Protein AF-H9TIT7-F1 (afdb_monomer)

Foldseek 3Di:
DDKDKDFAQDQAKDFADFVVVDDPFWPGKDKPPDRIDHHGDMIMIDTDTHDPDPDDPPPPDDDPVDDDD

Nearest PDB structures (foldseek):
  7spb-assembly1_D1  TM=7.579E-01  e=6.756E-01  Salmonella enterica subsp. enterica serovar Typhi
  7oko-assembly1_9  TM=6.187E-01  e=3.494E+00  Salmonella enterica subsp. salamae serovar 58:l,z13,z28:z6

Solvent-accessible surface area (backbone atoms only — not comparable to full-atom values): 4464 Å² total; per-residue (Å²): 118,51,76,48,80,47,68,34,88,51,94,52,75,45,73,65,63,50,82,75,73,65,48,98,54,46,68,48,58,51,59,42,91,43,54,61,31,47,56,71,33,69,28,40,38,41,37,37,61,54,78,92,67,74,81,71,81,83,73,78,75,81,66,85,86,63,77,85,129

Structure (mmCIF, N/CA/C/O backbone):
data_AF-H9TIT7-F1
#
_entry.id   AF-H9TIT7-F1
#
loop_
_atom_site.group_PDB
_atom_site.id
_atom_site.type_symbol
_atom_site.label_atom_id
_atom_site.label_alt_id
_atom_site.label_comp_id
_atom_site.label_asym_id
_atom_site.label_entity_id
_atom_site.label_seq_id
_atom_site.pdbx_PDB_ins_code
_atom_site.Cartn_x
_atom_site.Cartn_y
_atom_site.Cartn_z
_atom_site.occupancy
_atom_site.B_iso_or_equiv
_atom_site.auth_seq_id
_atom_site.auth_comp_id
_atom_site.auth_asym_id
_atom_site.auth_atom_id
_atom_site.pdbx_PDB_model_num
ATOM 1 N N . MET A 1 1 ? -1.368 2.963 -15.344 1.00 71.88 1 MET A N 1
ATOM 2 C CA . MET A 1 1 ? -1.272 3.153 -13.88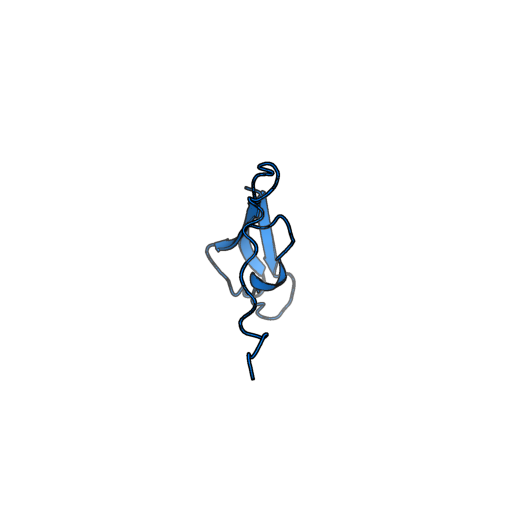3 1.00 71.88 1 MET A CA 1
ATOM 3 C C . MET A 1 1 ? -2.515 2.511 -13.297 1.00 71.88 1 MET A C 1
ATOM 5 O O . MET A 1 1 ? -3.574 2.702 -13.880 1.00 71.88 1 MET A O 1
ATOM 9 N N . GLN A 1 2 ? -2.378 1.665 -12.279 1.00 86.38 2 GLN A N 1
ATOM 10 C CA . GLN A 1 2 ? -3.516 1.000 -11.636 1.00 86.38 2 GLN A CA 1
ATOM 11 C C . GLN A 1 2 ? -3.907 1.812 -10.400 1.00 86.38 2 GLN A C 1
ATOM 13 O O . GLN A 1 2 ? -3.019 2.190 -9.638 1.00 86.38 2 GLN A O 1
ATOM 18 N N . GLN A 1 3 ? -5.199 2.068 -10.211 1.00 89.94 3 GLN A N 1
ATOM 19 C CA . GLN A 1 3 ? -5.742 2.732 -9.028 1.00 89.94 3 GLN A CA 1
ATOM 20 C C . GLN A 1 3 ? -6.716 1.787 -8.323 1.00 89.94 3 GLN A C 1
ATOM 22 O O . GLN A 1 3 ? -7.546 1.163 -8.986 1.00 89.94 3 GLN A O 1
ATOM 27 N N . CYS A 1 4 ? -6.609 1.687 -7.000 1.00 91.62 4 CYS A N 1
ATOM 28 C CA . CYS A 1 4 ? -7.503 0.897 -6.152 1.00 91.62 4 CYS A CA 1
ATOM 29 C C . CYS A 1 4 ? -7.922 1.714 -4.924 1.00 91.62 4 CYS A C 1
ATOM 31 O O . CYS A 1 4 ? -7.173 2.570 -4.466 1.00 91.62 4 CYS A O 1
ATOM 33 N N . LEU A 1 5 ? -9.097 1.423 -4.366 1.00 96.00 5 LEU A N 1
ATOM 34 C CA . LEU A 1 5 ? -9.566 2.014 -3.112 1.00 96.00 5 LEU A CA 1
ATOM 35 C C . LEU A 1 5 ? -9.321 1.032 -1.963 1.00 96.00 5 LEU A C 1
ATOM 37 O O . LEU A 1 5 ? -9.717 -0.131 -2.061 1.00 96.00 5 LEU A O 1
ATOM 41 N N . ALA A 1 6 ? -8.718 1.499 -0.874 1.00 95.56 6 ALA A N 1
ATOM 42 C CA . ALA A 1 6 ? -8.592 0.741 0.366 1.00 95.56 6 ALA A CA 1
ATOM 43 C C . ALA A 1 6 ? -9.523 1.304 1.444 1.00 95.56 6 ALA A C 1
ATOM 45 O O . ALA A 1 6 ? -9.736 2.513 1.517 1.00 95.56 6 ALA A O 1
ATOM 46 N N . LEU A 1 7 ? -10.067 0.413 2.274 1.00 97.19 7 LEU A N 1
ATOM 47 C CA . LEU A 1 7 ? -10.899 0.716 3.438 1.00 97.19 7 LEU A CA 1
ATOM 48 C C . LEU A 1 7 ? -10.322 -0.028 4.640 1.00 97.19 7 LEU A C 1
ATOM 50 O O . LEU A 1 7 ? -10.132 -1.244 4.567 1.00 97.19 7 LEU A O 1
ATOM 54 N N . ASN A 1 8 ? -10.095 0.679 5.745 1.00 97.88 8 ASN A N 1
ATOM 55 C CA . ASN A 1 8 ? -9.78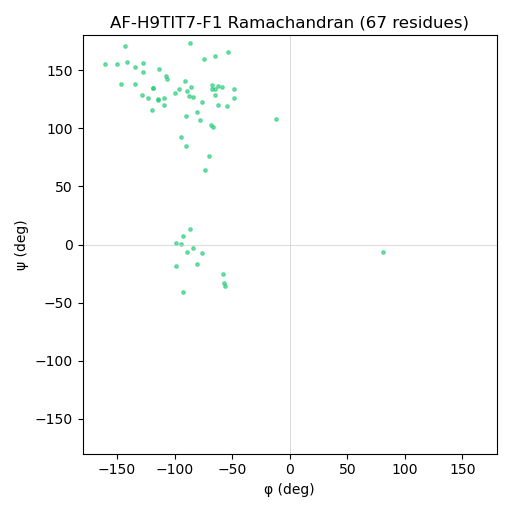8 0.024 7.008 1.00 97.88 8 ASN A CA 1
ATOM 56 C C . ASN A 1 8 ? -11.082 -0.526 7.635 1.00 97.88 8 ASN A C 1
ATOM 58 O O . ASN A 1 8 ? -11.922 0.235 8.110 1.00 97.88 8 ASN A O 1
ATOM 62 N N . VAL A 1 9 ? -11.239 -1.851 7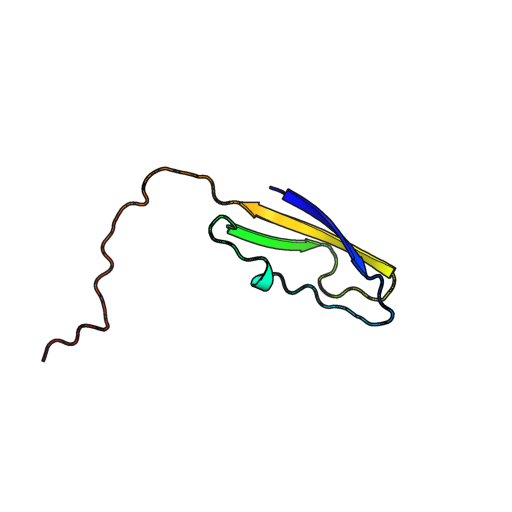.608 1.00 97.94 9 VAL A N 1
ATOM 63 C CA . VAL A 1 9 ? -12.383 -2.574 8.199 1.00 97.94 9 VAL A CA 1
ATOM 64 C C . VAL A 1 9 ? -12.112 -3.079 9.618 1.00 97.94 9 VAL A C 1
ATOM 66 O O . VAL A 1 9 ? -12.965 -3.745 10.198 1.00 97.94 9 VAL A O 1
ATOM 69 N N . SER A 1 10 ? -10.922 -2.812 10.155 1.00 97.38 10 SER A N 1
ATOM 70 C CA . SER A 1 10 ? -10.558 -3.176 11.523 1.00 97.38 10 SER A CA 1
ATOM 71 C C . SER A 1 10 ? -10.986 -2.099 12.523 1.00 97.38 10 SER A C 1
ATOM 73 O O . SER A 1 10 ? -11.433 -1.015 12.147 1.00 97.38 10 SER A O 1
ATOM 75 N N . ASP A 1 11 ? -10.824 -2.408 13.804 1.00 97.75 11 ASP A N 1
ATOM 76 C CA . ASP A 1 11 ? -11.050 -1.518 14.941 1.00 97.75 11 ASP A CA 1
ATOM 77 C C . ASP A 1 11 ? -9.778 -0.776 15.395 1.00 97.75 11 ASP A C 1
ATOM 79 O O . ASP A 1 11 ? -9.805 -0.073 16.404 1.00 97.75 11 ASP A O 1
ATOM 83 N N . GLN A 1 12 ? -8.672 -0.893 14.649 1.00 98.06 12 GLN A N 1
ATOM 84 C CA . GLN A 1 12 ? -7.387 -0.267 14.970 1.00 98.06 12 GLN A CA 1
ATOM 85 C C . GLN A 1 12 ? -6.834 0.545 13.791 1.00 98.06 12 GLN A C 1
ATOM 87 O O . GLN A 1 12 ? -7.168 0.263 12.639 1.00 98.06 12 GLN A O 1
ATOM 92 N N . PRO A 1 13 ? -5.959 1.536 14.037 1.00 97.69 13 PRO A N 1
ATOM 93 C CA . PRO A 1 13 ? -5.249 2.229 12.970 1.00 97.69 13 PRO A CA 1
ATOM 94 C C . PRO A 1 13 ? -4.347 1.269 12.184 1.00 97.69 13 PRO A C 1
ATOM 96 O O . PRO A 1 13 ? -3.626 0.459 12.771 1.00 97.69 13 PRO A O 1
ATOM 99 N N . ILE A 1 14 ? -4.347 1.384 10.854 1.00 97.44 14 ILE A N 1
ATOM 100 C CA . ILE A 1 14 ? -3.489 0.581 9.972 1.00 97.44 14 ILE A CA 1
ATOM 101 C C . ILE A 1 14 ? -2.635 1.498 9.101 1.00 97.44 14 ILE A C 1
ATOM 103 O O . ILE A 1 14 ? -3.158 2.331 8.364 1.00 97.44 14 ILE A O 1
ATOM 107 N N . GLU A 1 15 ? -1.319 1.292 9.135 1.00 96.69 15 GLU A N 1
ATOM 108 C CA . GLU A 1 15 ? -0.379 1.890 8.187 1.00 96.69 15 GLU A CA 1
ATOM 109 C C . GLU A 1 15 ? -0.297 1.049 6.907 1.00 96.69 15 GLU A C 1
ATOM 111 O O . GLU A 1 15 ? -0.018 -0.156 6.938 1.00 96.69 15 GLU A O 1
ATOM 116 N N . PHE A 1 16 ? -0.495 1.696 5.763 1.00 95.44 16 PHE A N 1
ATOM 117 C CA . PHE A 1 16 ? -0.239 1.110 4.462 1.00 95.44 16 PHE A CA 1
ATOM 118 C C . PHE A 1 16 ? 1.256 1.194 4.143 1.00 95.44 16 PHE A C 1
ATOM 120 O O . PHE A 1 16 ? 1.799 2.274 3.951 1.00 95.44 16 PHE A O 1
ATOM 127 N N . L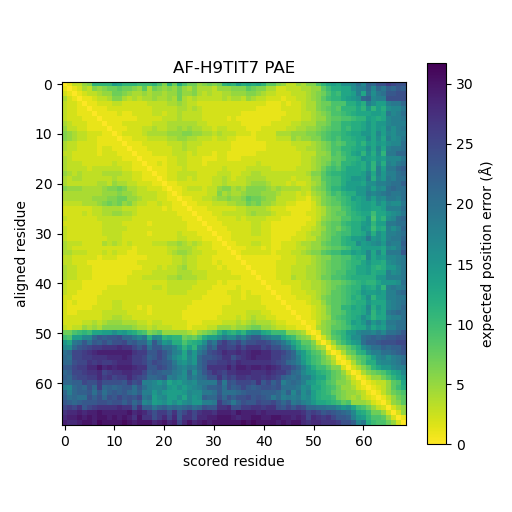YS A 1 17 ? 1.927 0.040 4.060 1.00 95.12 17 LYS A N 1
ATOM 128 C CA . LYS A 1 17 ? 3.363 -0.037 3.751 1.00 95.12 17 LYS A CA 1
ATOM 129 C C . LYS A 1 17 ? 3.589 -0.258 2.260 1.00 95.12 17 LYS A C 1
ATOM 131 O O . LYS A 1 17 ? 3.671 -1.402 1.807 1.00 95.12 17 LYS A O 1
ATOM 136 N N . GLU A 1 18 ? 3.754 0.820 1.498 1.00 93.44 18 GLU A N 1
ATOM 137 C CA . GLU A 1 18 ? 3.900 0.774 0.034 1.00 93.44 18 GLU A CA 1
ATOM 138 C C . GLU A 1 18 ? 5.070 -0.100 -0.426 1.00 93.44 18 GLU A C 1
ATOM 140 O O . GLU A 1 18 ? 4.984 -0.774 -1.456 1.00 93.44 18 GLU A O 1
ATOM 145 N N . ALA A 1 1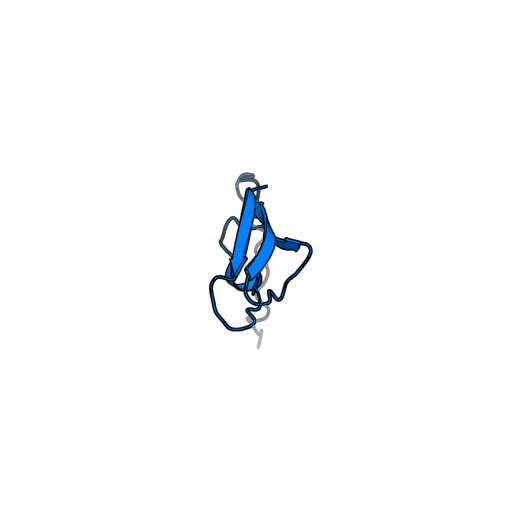9 ? 6.149 -0.133 0.362 1.00 90.19 19 ALA A N 1
ATOM 146 C CA . ALA A 1 19 ? 7.342 -0.931 0.086 1.00 90.19 19 ALA A CA 1
ATOM 147 C C . ALA A 1 19 ? 7.048 -2.438 -0.048 1.00 90.19 19 ALA A C 1
ATOM 149 O O . ALA A 1 19 ? 7.778 -3.144 -0.744 1.00 90.19 19 ALA A O 1
ATOM 150 N N . LEU A 1 20 ? 5.972 -2.933 0.576 1.00 92.38 20 LEU A N 1
ATOM 151 C CA . LEU A 1 20 ? 5.566 -4.340 0.498 1.00 92.38 20 LEU A CA 1
ATOM 152 C C . LEU A 1 20 ? 4.798 -4.675 -0.788 1.00 92.38 20 LEU A C 1
ATOM 154 O O . LEU A 1 20 ? 4.704 -5.842 -1.157 1.00 92.38 20 LEU A O 1
ATOM 158 N N . CYS A 1 21 ? 4.288 -3.675 -1.509 1.00 89.69 21 CYS A N 1
ATOM 159 C CA . CYS A 1 21 ? 3.592 -3.863 -2.785 1.00 89.69 21 CYS A CA 1
ATOM 160 C C . CYS A 1 21 ? 4.543 -3.886 -3.999 1.00 89.69 21 CYS A C 1
ATOM 162 O O . CYS A 1 21 ? 4.103 -3.789 -5.149 1.00 89.69 21 CYS A O 1
ATOM 164 N N . GLY A 1 22 ? 5.852 -4.014 -3.761 1.00 89.19 22 GLY A N 1
ATOM 165 C CA . GLY A 1 22 ? 6.858 -4.158 -4.807 1.00 89.19 22 GLY A CA 1
ATOM 166 C C . GLY A 1 22 ? 6.739 -5.487 -5.561 1.00 89.19 22 GLY A C 1
ATOM 167 O O . GLY A 1 22 ? 6.582 -6.554 -4.977 1.00 89.19 22 GLY A O 1
ATOM 168 N N . SER A 1 23 ? 6.865 -5.430 -6.885 1.00 90.19 23 SER A N 1
ATOM 169 C CA . SER A 1 23 ? 7.032 -6.600 -7.753 1.00 90.19 23 SER A CA 1
ATOM 170 C C . SER A 1 23 ? 7.992 -6.266 -8.895 1.00 90.19 23 SER A C 1
ATOM 172 O O . SER A 1 23 ? 8.361 -5.105 -9.091 1.00 90.19 23 SER A O 1
ATOM 174 N N . TRP A 1 24 ? 8.408 -7.270 -9.667 1.00 89.25 24 TRP A N 1
ATOM 175 C CA . TRP A 1 24 ? 9.400 -7.116 -10.737 1.00 89.25 24 TRP A CA 1
ATOM 176 C C . TRP A 1 24 ? 9.003 -6.045 -11.769 1.00 89.25 24 TRP A C 1
ATOM 178 O O . TRP A 1 24 ? 9.861 -5.301 -12.257 1.00 89.25 24 TRP A O 1
ATOM 188 N N . ASP A 1 25 ? 7.706 -5.926 -12.054 1.00 90.31 25 ASP A N 1
ATOM 189 C CA . ASP A 1 25 ? 7.106 -4.994 -13.008 1.00 90.31 25 ASP A CA 1
ATOM 190 C C . ASP A 1 25 ? 6.525 -3.732 -12.354 1.00 90.31 25 ASP A C 1
ATOM 192 O O . ASP A 1 25 ? 5.986 -2.880 -13.057 1.00 90.31 25 ASP A O 1
ATOM 196 N N . VAL A 1 26 ? 6.623 -3.575 -11.033 1.00 92.94 26 VAL A N 1
ATOM 197 C CA . VAL A 1 26 ? 6.166 -2.372 -10.325 1.00 92.94 26 VAL A CA 1
ATOM 198 C C . VAL A 1 26 ? 7.299 -1.351 -10.299 1.00 92.94 26 VAL A C 1
ATOM 200 O O . VAL A 1 26 ? 8.435 -1.666 -9.949 1.00 92.94 26 VAL A O 1
ATOM 203 N N . ALA A 1 27 ? 6.996 -0.129 -10.729 1.00 93.12 27 ALA A N 1
ATOM 204 C CA . ALA A 1 27 ? 7.922 0.997 -10.726 1.00 93.12 27 ALA A CA 1
ATOM 205 C C . ALA A 1 27 ? 7.801 1.827 -9.440 1.00 93.12 27 ALA A C 1
ATOM 207 O O . ALA A 1 27 ? 8.818 2.251 -8.904 1.00 93.12 27 ALA A O 1
ATOM 208 N N . ALA A 1 28 ? 6.575 2.047 -8.958 1.00 94.12 28 ALA A N 1
ATOM 209 C CA . ALA A 1 28 ? 6.290 2.790 -7.732 1.00 94.12 28 ALA A CA 1
ATOM 210 C C . ALA A 1 28 ? 4.883 2.464 -7.208 1.00 94.12 28 ALA A C 1
ATOM 212 O O . ALA A 1 28 ? 4.001 2.095 -7.991 1.00 94.12 28 ALA A O 1
ATOM 213 N N . VAL A 1 29 ? 4.684 2.643 -5.901 1.00 96.12 29 VAL A N 1
ATOM 214 C CA . VAL A 1 29 ? 3.389 2.568 -5.213 1.00 96.12 29 VAL A CA 1
ATOM 215 C C . VAL A 1 29 ? 3.281 3.767 -4.273 1.00 96.12 29 VAL A C 1
ATOM 217 O O . VAL A 1 29 ? 4.272 4.123 -3.641 1.00 96.12 29 VAL A O 1
ATOM 220 N N . THR A 1 30 ? 2.116 4.408 -4.209 1.00 96.12 30 THR A N 1
ATOM 221 C CA . THR A 1 30 ? 1.844 5.522 -3.285 1.00 96.12 30 THR A CA 1
ATOM 222 C C . THR A 1 30 ? 0.370 5.555 -2.893 1.00 96.12 30 THR A C 1
ATOM 224 O O . THR A 1 30 ? -0.473 5.055 -3.644 1.00 96.12 30 THR A O 1
ATOM 227 N N . THR A 1 31 ? 0.061 6.141 -1.737 1.00 96.81 31 THR A N 1
ATOM 228 C CA . THR A 1 31 ? -1.311 6.366 -1.270 1.00 96.81 31 THR A CA 1
ATOM 229 C C . THR A 1 31 ? -1.676 7.840 -1.190 1.00 96.81 31 THR A C 1
ATOM 231 O O . THR A 1 31 ? -0.822 8.679 -0.907 1.00 96.81 31 THR A O 1
ATOM 234 N N . TRP A 1 32 ? -2.958 8.153 -1.372 1.00 95.94 32 TRP A N 1
ATOM 235 C CA . TRP A 1 32 ? -3.488 9.503 -1.192 1.00 95.94 32 TRP A CA 1
ATOM 236 C C . TRP A 1 32 ? -4.931 9.471 -0.656 1.00 95.94 32 TRP A C 1
ATOM 238 O O . TRP A 1 32 ? -5.730 8.675 -1.145 1.00 95.94 32 TRP A O 1
ATOM 248 N N . PRO A 1 33 ? -5.319 10.335 0.300 1.00 95.81 33 PRO A N 1
ATOM 249 C CA . PRO A 1 33 ? -4.493 11.335 0.977 1.00 95.81 33 PRO A CA 1
ATOM 250 C C . PRO A 1 33 ? -3.793 10.800 2.238 1.00 95.81 33 PRO A C 1
ATOM 252 O O . PRO A 1 33 ? -2.991 11.516 2.830 1.00 95.81 33 PRO A O 1
ATOM 255 N N . LEU A 1 34 ? -4.097 9.568 2.660 1.00 97.25 34 LEU A N 1
ATOM 256 C CA . LEU A 1 34 ? -3.665 9.003 3.942 1.00 97.25 34 LEU A CA 1
ATOM 257 C C . LEU A 1 34 ? -2.786 7.767 3.729 1.00 97.25 34 LEU A C 1
ATOM 259 O O . LEU A 1 34 ? -3.171 6.889 2.954 1.00 97.25 34 LEU A O 1
ATOM 263 N N . ASN A 1 35 ? -1.664 7.670 4.452 1.00 95.25 35 ASN A N 1
ATOM 264 C CA . ASN A 1 35 ? -0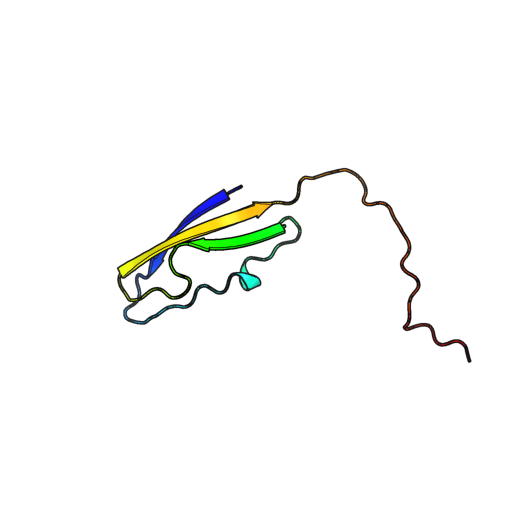.882 6.429 4.552 1.00 95.25 35 ASN A CA 1
ATOM 265 C C . ASN A 1 35 ? -1.177 5.640 5.846 1.00 95.25 35 ASN A C 1
ATOM 267 O O . ASN A 1 35 ? -0.928 4.441 5.889 1.00 95.25 35 ASN A O 1
ATOM 271 N N . VAL A 1 36 ? -1.758 6.275 6.870 1.00 97.69 36 VAL A N 1
ATOM 272 C CA . VAL A 1 36 ? -2.321 5.627 8.063 1.00 97.69 36 VAL A CA 1
ATOM 273 C C . VAL A 1 36 ? -3.825 5.859 8.060 1.00 97.69 36 VAL A C 1
ATOM 275 O O . VAL A 1 36 ? -4.273 6.998 7.949 1.00 97.69 36 VAL A O 1
ATOM 278 N N . LEU A 1 37 ? -4.598 4.778 8.141 1.00 98.12 37 LEU A N 1
ATOM 279 C CA . LEU A 1 37 ? -6.055 4.810 8.119 1.00 98.12 37 LEU A CA 1
ATOM 280 C C . LEU A 1 37 ? -6.583 4.456 9.505 1.00 98.12 37 LEU A C 1
ATOM 282 O O . LEU A 1 37 ? -6.377 3.339 9.981 1.00 98.12 37 LEU A O 1
ATOM 286 N N . GLU A 1 38 ? -7.331 5.371 10.107 1.00 98.31 38 GLU A N 1
ATOM 287 C CA . GLU A 1 38 ? -8.180 5.078 11.261 1.00 98.31 38 GLU A CA 1
ATOM 288 C C . GLU A 1 38 ? -9.312 4.103 10.876 1.00 98.31 38 GLU A C 1
ATOM 290 O O . GLU A 1 38 ? -9.629 3.959 9.685 1.00 98.31 38 GLU A O 1
ATOM 295 N N . PRO A 1 39 ? -9.956 3.438 11.852 1.00 98.31 39 PRO A N 1
ATOM 296 C CA . PRO A 1 39 ? -11.120 2.589 11.604 1.00 98.31 39 PRO A CA 1
ATOM 297 C C . PRO A 1 39 ? -12.181 3.273 10.729 1.00 98.31 39 PRO A C 1
ATOM 299 O O . PRO A 1 39 ? -12.636 4.382 11.012 1.00 98.31 39 PRO A O 1
ATOM 302 N N . GLY A 1 40 ? -12.570 2.615 9.633 1.00 97.88 40 GLY A N 1
ATOM 303 C CA . GLY A 1 40 ? -13.569 3.111 8.682 1.00 97.88 40 GLY A CA 1
ATOM 304 C C . GLY A 1 40 ? -13.069 4.132 7.650 1.00 97.88 40 GLY A C 1
ATOM 305 O O . GLY A 1 40 ? -13.822 4.475 6.732 1.00 97.88 40 GLY A O 1
ATOM 306 N N . GLN A 1 41 ? -11.821 4.606 7.741 1.00 98.25 41 GLN A N 1
ATOM 307 C CA . GLN A 1 41 ? -11.258 5.522 6.745 1.00 98.25 41 GLN A CA 1
ATOM 308 C C . GLN A 1 41 ? -10.910 4.819 5.433 1.00 98.25 41 GLN A C 1
ATOM 310 O O . GLN A 1 41 ? -10.727 3.601 5.368 1.00 98.25 41 GLN A O 1
ATOM 315 N N . LYS A 1 42 ? -10.806 5.625 4.371 1.00 98.00 42 LYS A N 1
ATOM 316 C CA . LYS A 1 42 ? -10.472 5.180 3.019 1.00 98.00 42 LYS A CA 1
ATOM 317 C C . LYS A 1 42 ? -9.304 5.976 2.458 1.00 98.00 42 LYS A C 1
ATOM 319 O O . LYS A 1 42 ? -9.164 7.159 2.755 1.00 98.00 42 LYS A O 1
ATOM 324 N N . THR A 1 43 ? -8.514 5.329 1.611 1.00 97.56 43 THR A N 1
ATOM 325 C CA . THR A 1 43 ? -7.441 5.967 0.842 1.00 97.56 43 THR A CA 1
ATOM 326 C C . THR A 1 43 ? -7.395 5.373 -0.562 1.00 97.56 43 THR A C 1
ATOM 328 O O . THR A 1 43 ? -7.857 4.251 -0.799 1.00 97.56 43 THR A O 1
ATOM 331 N N . GLU A 1 44 ? -6.839 6.121 -1.500 1.00 97.50 44 GLU A N 1
ATOM 332 C CA . GLU A 1 44 ? -6.533 5.646 -2.841 1.00 97.50 44 GLU A CA 1
ATOM 333 C C . GLU A 1 44 ? -5.116 5.083 -2.871 1.00 97.50 44 GLU A C 1
ATOM 335 O O . GLU A 1 44 ? -4.202 5.646 -2.276 1.00 97.50 44 GLU A O 1
ATOM 340 N N . ILE A 1 45 ? -4.929 3.984 -3.596 1.00 96.44 45 ILE A N 1
ATOM 341 C CA . ILE A 1 45 ? -3.631 3.368 -3.853 1.00 96.44 45 ILE A CA 1
ATOM 342 C C . ILE A 1 45 ? -3.345 3.488 -5.342 1.00 96.44 45 ILE A C 1
ATOM 344 O O . ILE A 1 45 ? -4.111 2.993 -6.172 1.00 96.44 45 ILE A O 1
ATOM 348 N N . TYR A 1 46 ? -2.205 4.080 -5.669 1.00 96.00 46 TYR A N 1
ATOM 349 C CA . TYR A 1 46 ? -1.712 4.241 -7.028 1.00 96.00 46 TYR A CA 1
ATOM 350 C C . TYR A 1 46 ? -0.503 3.337 -7.258 1.00 96.00 46 TYR A C 1
ATOM 352 O O . TYR A 1 46 ? 0.489 3.413 -6.535 1.00 96.00 46 TYR A O 1
ATOM 360 N N . VAL A 1 47 ? -0.563 2.505 -8.301 1.00 95.19 47 VAL A N 1
ATOM 361 C CA . VAL A 1 47 ? 0.519 1.596 -8.705 1.00 95.19 47 VAL A CA 1
ATOM 362 C C . VAL A 1 47 ? 0.982 1.933 -10.121 1.00 95.19 47 VAL A C 1
ATOM 364 O O . VAL A 1 47 ? 0.257 1.776 -11.114 1.00 95.19 47 VAL A O 1
ATOM 367 N N . ALA A 1 48 ? 2.235 2.364 -10.232 1.00 94.31 48 ALA A N 1
ATOM 368 C CA . ALA A 1 48 ? 2.914 2.547 -11.505 1.00 94.31 48 ALA A CA 1
ATOM 369 C C . ALA A 1 48 ? 3.610 1.242 -11.917 1.00 94.31 48 ALA A C 1
ATOM 371 O O . ALA A 1 48 ? 4.335 0.632 -11.133 1.00 94.31 48 ALA A O 1
ATOM 372 N N . LYS A 1 49 ? 3.419 0.822 -13.171 1.00 92.38 49 LYS A N 1
ATOM 373 C CA . LYS A 1 49 ? 4.052 -0.368 -13.754 1.00 92.38 49 LYS A CA 1
ATOM 374 C C . LYS A 1 49 ? 5.148 0.039 -14.735 1.00 92.38 49 LYS A C 1
ATOM 376 O O . LYS A 1 49 ? 4.994 1.014 -15.470 1.00 92.38 49 LYS A O 1
ATOM 381 N N . LYS A 1 50 ? 6.242 -0.719 -14.762 1.00 89.00 50 LYS A N 1
ATOM 382 C CA . LYS A 1 50 ? 7.322 -0.570 -15.741 1.00 89.00 50 LYS A CA 1
ATOM 383 C C . LYS A 1 50 ? 6.774 -0.902 -17.125 1.00 89.00 50 LYS A C 1
ATOM 385 O O . LYS A 1 50 ? 6.111 -1.921 -17.312 1.00 89.00 50 LYS A O 1
ATOM 390 N N . GLN A 1 51 ? 7.077 -0.066 -18.114 1.00 81.00 51 GLN A N 1
ATOM 391 C CA . GLN A 1 51 ? 6.825 -0.446 -19.499 1.00 81.00 51 GLN A CA 1
ATOM 392 C C . GLN A 1 51 ? 7.768 -1.592 -19.875 1.00 81.00 51 GLN A C 1
ATOM 394 O O . GLN A 1 51 ? 8.966 -1.524 -19.599 1.00 81.00 51 GLN A O 1
ATOM 399 N N . LYS A 1 52 ? 7.244 -2.637 -20.525 1.00 69.56 52 LYS A N 1
ATOM 400 C CA . LYS A 1 52 ? 8.065 -3.696 -21.126 1.00 69.56 52 LYS A CA 1
ATOM 401 C C . LYS A 1 52 ? 8.799 -3.126 -22.346 1.00 69.56 52 LYS A C 1
ATOM 403 O O . LYS A 1 52 ? 8.385 -3.348 -23.478 1.00 69.56 52 LYS A O 1
ATOM 408 N N . ARG A 1 53 ? 9.857 -2.340 -22.139 1.00 61.66 53 ARG A N 1
ATOM 409 C CA . ARG A 1 53 ? 10.816 -2.026 -23.207 1.00 61.66 53 ARG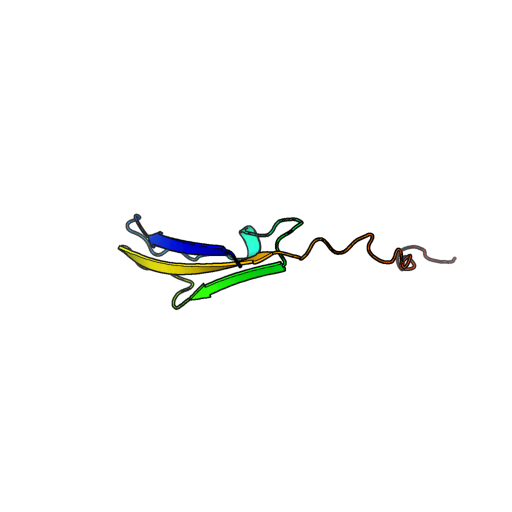 A CA 1
ATOM 410 C C . ARG A 1 53 ? 11.857 -3.141 -23.260 1.00 61.66 53 ARG A C 1
ATOM 412 O O . ARG A 1 53 ? 12.277 -3.634 -22.217 1.00 61.66 53 ARG A O 1
ATOM 419 N N . GLY A 1 54 ? 12.156 -3.578 -24.486 1.00 63.59 54 GLY A N 1
ATOM 420 C CA . GLY A 1 54 ? 12.998 -4.733 -24.805 1.00 63.59 54 GLY A CA 1
ATOM 421 C C . GLY A 1 54 ? 14.378 -4.693 -24.154 1.00 63.59 54 GLY A C 1
ATOM 422 O O . GLY A 1 54 ? 14.770 -3.656 -23.626 1.00 63.59 54 GLY A O 1
ATOM 423 N N . LEU A 1 55 ? 15.045 -5.859 -24.183 1.00 61.22 55 LEU A N 1
ATOM 424 C CA . LEU A 1 55 ? 16.308 -6.200 -23.512 1.00 61.22 55 LEU A CA 1
ATOM 425 C C . LEU A 1 55 ? 17.038 -4.982 -22.940 1.00 61.22 55 LEU A C 1
ATOM 427 O O . LEU A 1 55 ? 17.601 -4.179 -23.684 1.00 61.22 55 LEU A O 1
ATOM 431 N N . ALA A 1 56 ? 17.029 -4.872 -21.608 1.00 62.19 56 ALA A N 1
ATOM 432 C CA . ALA A 1 56 ? 17.844 -3.891 -20.911 1.00 62.19 56 ALA A CA 1
ATOM 433 C C . ALA A 1 56 ? 19.279 -3.967 -21.461 1.00 62.19 56 ALA A C 1
ATOM 435 O O . ALA A 1 56 ? 19.790 -5.083 -21.616 1.00 62.19 56 ALA A O 1
ATOM 436 N N . PRO A 1 57 ? 19.929 -2.830 -21.776 1.00 62.34 57 PRO A N 1
ATOM 437 C CA . PRO A 1 57 ? 21.309 -2.855 -22.225 1.00 62.34 57 PRO A CA 1
ATOM 438 C C . PRO A 1 57 ? 22.117 -3.602 -21.168 1.00 62.34 57 PRO A C 1
ATOM 440 O O . PRO A 1 57 ? 22.134 -3.213 -19.998 1.00 62.34 57 PRO A O 1
ATOM 443 N N . THR A 1 58 ? 22.741 -4.711 -21.564 1.00 64.50 58 THR A N 1
ATOM 444 C CA . THR A 1 58 ? 23.589 -5.526 -20.693 1.00 64.50 58 THR A CA 1
ATOM 445 C C . THR A 1 58 ? 24.900 -4.786 -20.459 1.00 64.50 58 THR A C 1
ATOM 447 O O . THR A 1 58 ? 25.966 -5.218 -20.896 1.00 64.50 58 THR A O 1
ATOM 450 N N . SER A 1 59 ? 24.832 -3.629 -19.805 1.00 68.88 59 SER A N 1
ATOM 451 C CA . SER A 1 59 ? 26.010 -3.003 -19.232 1.00 68.88 59 SER A CA 1
ATOM 452 C C . SER A 1 59 ? 26.442 -3.900 -18.080 1.00 68.88 59 SER A C 1
ATOM 454 O O . SER A 1 59 ? 25.788 -3.963 -17.036 1.00 68.88 59 SER A O 1
ATOM 456 N N . LYS A 1 60 ? 27.495 -4.691 -18.305 1.00 69.81 60 LYS A N 1
ATOM 457 C CA . LYS A 1 60 ? 28.089 -5.510 -17.251 1.00 69.81 60 LYS A CA 1
ATOM 458 C C . LYS A 1 60 ? 28.708 -4.560 -16.235 1.00 69.81 60 LYS A C 1
ATOM 460 O O . LYS A 1 60 ? 29.791 -4.031 -16.464 1.00 69.81 60 LYS A O 1
ATOM 465 N N . ARG A 1 61 ? 28.012 -4.334 -15.119 1.00 78.69 61 ARG A N 1
ATOM 466 C CA . ARG A 1 61 ? 28.557 -3.587 -13.985 1.00 78.69 61 ARG A CA 1
ATOM 467 C C . ARG A 1 61 ? 29.776 -4.349 -13.447 1.00 78.69 61 ARG A C 1
ATOM 469 O O . ARG A 1 61 ? 29.605 -5.496 -13.029 1.00 78.69 61 ARG A O 1
ATOM 476 N N . PRO A 1 62 ? 30.976 -3.746 -13.432 1.00 75.56 62 PRO A N 1
ATOM 477 C CA . PRO A 1 62 ? 32.136 -4.359 -12.801 1.00 75.56 62 PRO A CA 1
ATOM 478 C C . PRO A 1 62 ? 31.845 -4.626 -11.321 1.00 75.56 62 PRO A C 1
ATOM 480 O O . PRO A 1 62 ? 31.267 -3.782 -10.630 1.00 75.56 62 PRO A O 1
ATOM 483 N N . SER A 1 63 ? 32.211 -5.812 -10.839 1.00 77.75 63 SER A N 1
ATOM 484 C CA . SER A 1 63 ? 32.047 -6.159 -9.429 1.00 77.75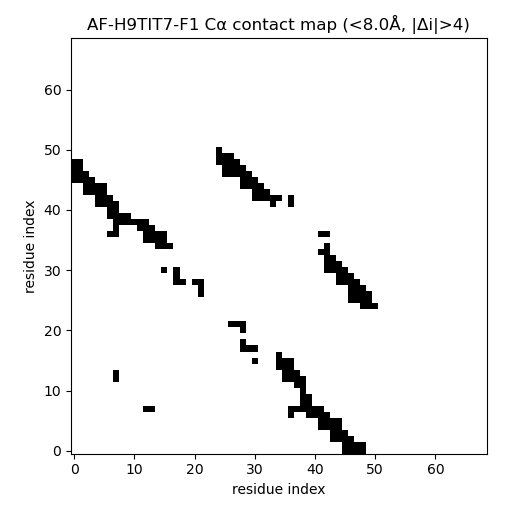 63 SER A CA 1
ATOM 485 C C . SER A 1 63 ? 33.128 -5.473 -8.600 1.00 77.75 63 SER A C 1
ATOM 487 O O . SER A 1 63 ? 34.311 -5.707 -8.815 1.00 77.75 63 SER A O 1
ATOM 489 N N . LEU A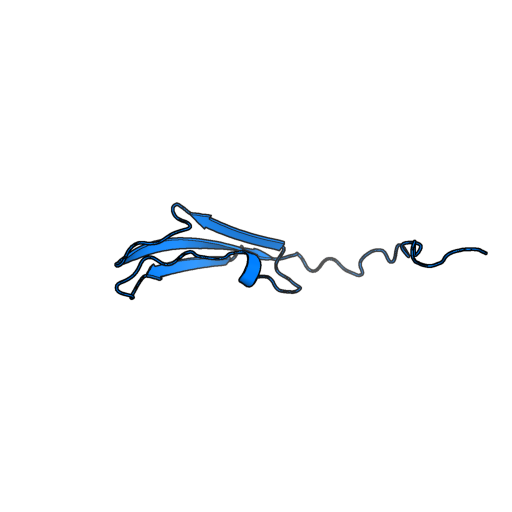 1 64 ? 32.715 -4.681 -7.611 1.00 73.06 64 LEU A N 1
ATOM 490 C CA . LEU A 1 64 ? 33.601 -4.166 -6.559 1.00 73.06 64 LEU A CA 1
ATOM 491 C C . LEU A 1 64 ? 33.945 -5.228 -5.502 1.00 73.06 64 LEU A C 1
ATOM 493 O O . LEU A 1 64 ? 34.785 -4.986 -4.647 1.00 73.06 64 LEU A O 1
ATOM 497 N N . LEU A 1 65 ? 33.305 -6.401 -5.556 1.00 80.69 65 LEU A N 1
ATOM 498 C CA . LEU A 1 65 ? 33.623 -7.541 -4.692 1.00 80.69 65 LEU A CA 1
ATOM 499 C C . LEU A 1 65 ? 34.798 -8.374 -5.242 1.00 80.69 65 LEU A C 1
ATOM 501 O O . LEU A 1 65 ? 35.210 -9.337 -4.606 1.00 80.69 65 LEU A O 1
ATOM 505 N N . GLY A 1 66 ? 35.327 -8.028 -6.423 1.00 65.56 66 GLY A N 1
ATOM 506 C CA . GLY A 1 66 ? 36.551 -8.604 -6.975 1.00 65.56 66 GLY A CA 1
ATOM 507 C C . GLY A 1 66 ? 37.763 -7.788 -6.544 1.00 65.56 66 GLY A C 1
ATOM 508 O O . GLY A 1 66 ? 38.184 -6.889 -7.267 1.00 65.56 66 GLY A O 1
ATOM 509 N N . GLY A 1 67 ? 38.296 -8.080 -5.358 1.00 59.69 67 GLY A N 1
ATOM 510 C CA . GLY A 1 67 ? 39.590 -7.557 -4.930 1.00 59.69 67 GLY A CA 1
ATOM 511 C C . GLY A 1 67 ? 40.705 -8.105 -5.820 1.00 59.69 67 GLY A C 1
ATOM 512 O O . GLY A 1 67 ? 40.790 -9.313 -6.026 1.00 59.69 67 GLY A O 1
ATOM 513 N N . ALA A 1 68 ? 41.549 -7.220 -6.348 1.00 55.06 68 ALA A N 1
ATOM 514 C CA . ALA A 1 68 ? 42.848 -7.603 -6.880 1.00 55.06 68 ALA A CA 1
ATOM 515 C C . ALA A 1 68 ? 43.865 -7.514 -5.733 1.00 55.06 68 ALA A C 1
ATOM 517 O O . ALA A 1 68 ? 44.136 -6.424 -5.225 1.00 55.06 68 ALA A O 1
ATOM 518 N N . GLN A 1 69 ? 44.329 -8.688 -5.308 1.00 48.72 69 GLN A N 1
ATOM 519 C CA . GLN A 1 69 ? 45.589 -8.912 -4.603 1.00 48.72 69 GLN A CA 1
ATOM 520 C C . GLN A 1 69 ? 46.717 -9.011 -5.634 1.00 48.72 69 GLN A C 1
ATOM 522 O O . GLN A 1 69 ? 46.429 -9.499 -6.753 1.00 48.72 69 GLN A O 1
#

Mean predicted aligned error: 9.03 Å

Radius of gyration: 18.85 Å; Cα contacts (8 Å, |Δi|>4): 101; chains: 1; bounding box: 59×20×40 Å

Sequence (69 aa):
MQQCLALNVSDQPIEFKEALCGSWDVAAVTTWPLNVLEPGQKTEIYVAKKQKRGLAPTSKRPSLLGGAQ

pLDDT: mean 86.99, std 13.49, range [48.72, 98.31]

Secondary structure (DSSP, 8-state):
-EEEEEE--SSS-EE--GGGG--TTEEEEEEES-SEE-TT-EEEEEEEE----SS-----PPPTT----

Organism: NCBI:txid611